Protein AF-A0A2C9KZC9-F1 (afdb_monomer_lite)

Structure (mmCIF, N/CA/C/O backbone):
data_AF-A0A2C9KZC9-F1
#
_entry.id   AF-A0A2C9KZC9-F1
#
loop_
_atom_site.group_PDB
_atom_site.id
_atom_site.type_symbol
_atom_site.label_atom_id
_atom_site.label_alt_id
_atom_site.label_comp_id
_atom_site.label_asym_id
_atom_site.label_entity_id
_atom_site.label_seq_id
_atom_site.pdbx_PDB_ins_code
_atom_site.Cartn_x
_atom_site.Cartn_y
_atom_site.Cartn_z
_atom_site.occupancy
_atom_site.B_iso_or_equiv
_atom_site.auth_seq_id
_atom_site.auth_comp_id
_atom_site.auth_asym_id
_atom_site.auth_atom_id
_atom_site.pdbx_PDB_model_num
ATOM 1 N N . MET A 1 1 ? 11.064 12.526 -20.884 1.00 48.53 1 MET A N 1
ATOM 2 C CA . MET A 1 1 ? 10.126 11.455 -20.461 1.00 48.53 1 MET A CA 1
ATOM 3 C C . MET A 1 1 ? 8.704 12.016 -20.573 1.00 48.53 1 MET A C 1
ATOM 5 O O . MET A 1 1 ? 8.592 13.151 -21.007 1.00 48.53 1 MET A O 1
ATOM 9 N N . ASN A 1 2 ? 7.627 11.258 -20.347 1.00 50.09 2 ASN A N 1
ATOM 10 C CA . ASN A 1 2 ? 6.233 11.571 -20.751 1.00 50.09 2 ASN A CA 1
ATOM 11 C C . ASN A 1 2 ? 5.565 12.835 -20.124 1.00 50.09 2 ASN A C 1
ATOM 13 O O . ASN A 1 2 ? 4.341 12.911 -20.052 1.00 50.09 2 ASN A O 1
ATOM 17 N N . GLU A 1 3 ? 6.331 13.853 -19.726 1.00 54.62 3 GLU A N 1
ATOM 18 C CA . GLU A 1 3 ? 5.890 15.093 -19.067 1.00 54.62 3 GLU A CA 1
ATOM 19 C C . GLU A 1 3 ? 4.770 15.822 -19.823 1.00 54.62 3 GLU A C 1
ATOM 21 O O . GLU A 1 3 ? 3.862 16.369 -19.212 1.00 54.62 3 GLU A O 1
ATOM 26 N N . LYS A 1 4 ? 4.777 15.777 -21.163 1.00 57.94 4 LYS A N 1
ATOM 27 C CA . LYS A 1 4 ? 3.761 16.447 -21.996 1.00 57.94 4 LYS A CA 1
ATOM 28 C C . LYS A 1 4 ? 2.430 15.706 -22.124 1.00 57.94 4 LYS A C 1
ATOM 30 O O . LYS A 1 4 ? 1.464 16.316 -22.569 1.00 57.94 4 LYS A O 1
ATOM 35 N N . ARG A 1 5 ? 2.374 14.403 -21.824 1.00 68.69 5 ARG A N 1
ATOM 36 C CA . ARG A 1 5 ? 1.167 13.583 -22.051 1.00 68.69 5 ARG A CA 1
ATOM 37 C C . ARG A 1 5 ? 0.454 13.171 -20.766 1.00 68.69 5 ARG A C 1
ATOM 39 O O . ARG A 1 5 ? -0.679 12.724 -20.866 1.00 68.69 5 ARG A O 1
ATOM 46 N N . SER A 1 6 ? 1.090 13.331 -19.599 1.00 75.12 6 SER A N 1
ATOM 47 C CA . SER A 1 6 ? 0.516 12.979 -18.289 1.00 75.12 6 SER A CA 1
ATOM 48 C C . SER A 1 6 ? -0.110 11.571 -18.280 1.00 75.12 6 SER A C 1
ATOM 50 O O . SER A 1 6 ? -1.238 11.360 -17.848 1.00 75.12 6 SER A O 1
ATOM 52 N N . ILE A 1 7 ? 0.607 10.595 -18.848 1.00 85.50 7 ILE A N 1
ATOM 53 C CA . ILE A 1 7 ? 0.136 9.207 -18.910 1.00 85.50 7 ILE A CA 1
ATOM 54 C C . ILE A 1 7 ? 0.546 8.511 -17.618 1.00 85.50 7 ILE A C 1
ATOM 56 O O . ILE A 1 7 ? 1.743 8.366 -17.362 1.00 85.50 7 ILE A O 1
ATOM 60 N N . SER A 1 8 ? -0.439 8.042 -16.857 1.00 90.00 8 SER A N 1
ATOM 61 C CA . SER A 1 8 ? -0.208 7.221 -15.674 1.00 90.00 8 SER A CA 1
ATOM 62 C C . SER A 1 8 ? 0.160 5.789 -16.047 1.00 90.00 8 SER A C 1
ATOM 64 O O . SER A 1 8 ? -0.468 5.168 -16.907 1.00 90.00 8 SER A O 1
ATOM 66 N N . VAL A 1 9 ? 1.200 5.255 -15.400 1.00 91.12 9 VAL A N 1
ATOM 67 C CA . VAL A 1 9 ? 1.659 3.877 -15.600 1.00 91.12 9 VAL A CA 1
ATOM 68 C C . VAL A 1 9 ? 1.468 3.105 -14.306 1.00 91.12 9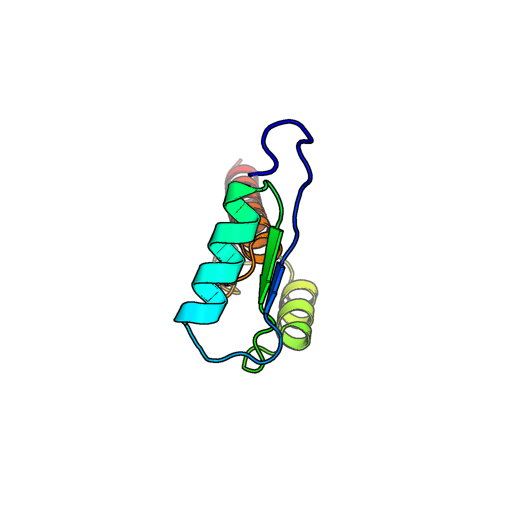 VAL A C 1
ATOM 70 O O . VAL A 1 9 ? 2.202 3.287 -13.340 1.00 91.12 9 VAL A O 1
ATOM 73 N N . ASN A 1 10 ? 0.475 2.221 -14.285 1.00 92.69 10 ASN A N 1
ATOM 74 C CA . ASN A 1 10 ? 0.307 1.282 -13.180 1.00 92.69 10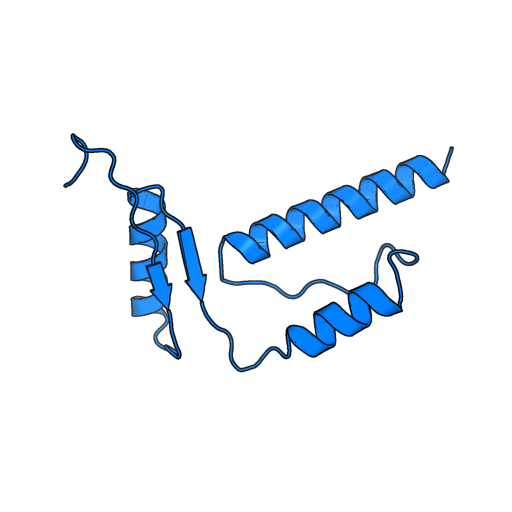 ASN A CA 1
ATOM 75 C C . ASN A 1 10 ? 1.282 0.116 -13.353 1.00 92.69 10 ASN A C 1
ATOM 77 O O . ASN A 1 10 ? 1.459 -0.386 -14.466 1.00 92.69 10 ASN A O 1
ATOM 81 N N . THR A 1 11 ? 1.898 -0.325 -12.264 1.00 93.25 11 THR A N 1
ATOM 82 C CA . THR A 1 11 ? 2.893 -1.398 -12.278 1.00 93.25 11 THR A CA 1
ATOM 83 C C . THR A 1 11 ? 2.471 -2.529 -11.350 1.00 93.25 11 THR A C 1
ATOM 85 O O . THR A 1 11 ? 1.960 -2.309 -10.252 1.00 93.25 11 THR A O 1
ATOM 88 N N . ILE A 1 12 ? 2.669 -3.765 -11.808 1.00 90.69 12 ILE A N 1
ATOM 89 C CA . ILE A 1 12 ? 2.337 -4.974 -11.056 1.00 90.69 12 ILE A CA 1
ATOM 90 C C . ILE A 1 12 ? 3.591 -5.833 -10.970 1.00 90.69 12 ILE A C 1
ATOM 92 O O . ILE A 1 12 ? 4.187 -6.175 -11.991 1.00 90.69 12 ILE A O 1
ATOM 96 N N . SER A 1 13 ? 3.980 -6.182 -9.750 1.00 89.38 13 SER A N 1
ATOM 97 C CA . SER A 1 13 ? 4.968 -7.218 -9.481 1.00 89.38 13 SER A CA 1
ATOM 98 C C . SER A 1 13 ? 4.248 -8.530 -9.180 1.00 89.38 13 SER A C 1
ATOM 100 O O . SER A 1 13 ? 3.520 -8.640 -8.189 1.00 89.38 13 SER A O 1
ATOM 102 N N . PHE A 1 14 ? 4.439 -9.513 -10.057 1.00 85.25 14 PHE A N 1
ATOM 103 C CA . PHE A 1 14 ? 3.886 -10.856 -9.924 1.00 85.25 14 PHE A CA 1
ATOM 104 C C . PHE A 1 14 ? 5.020 -11.843 -9.650 1.00 85.25 14 PHE A C 1
ATOM 106 O O . PHE A 1 14 ? 5.948 -11.935 -10.452 1.00 85.25 14 PHE A O 1
ATOM 113 N N . ASN A 1 15 ? 4.953 -12.538 -8.510 1.00 79.69 15 ASN A N 1
ATOM 114 C CA . ASN A 1 15 ? 5.923 -13.550 -8.078 1.00 79.69 15 ASN A CA 1
ATOM 115 C C . ASN A 1 15 ? 7.403 -13.130 -8.262 1.00 79.69 15 ASN A C 1
ATOM 117 O O . ASN A 1 15 ? 8.242 -13.871 -8.773 1.00 79.69 15 ASN A O 1
ATOM 121 N N . CYS A 1 16 ? 7.729 -11.885 -7.900 1.00 80.81 16 CYS A N 1
ATOM 122 C CA . CYS A 1 16 ? 9.093 -11.371 -7.975 1.00 80.81 16 CYS A CA 1
ATOM 123 C C . CYS A 1 16 ? 9.642 -11.124 -6.570 1.00 80.81 16 CYS A C 1
ATOM 125 O O . CYS A 1 16 ? 9.161 -10.266 -5.821 1.00 80.81 16 CYS A O 1
ATOM 127 N N . THR A 1 17 ? 10.698 -11.855 -6.225 1.00 82.69 17 THR A N 1
ATOM 128 C CA . THR A 1 17 ? 11.435 -11.697 -4.964 1.00 82.69 17 THR A CA 1
ATOM 129 C C . THR A 1 17 ? 12.581 -10.686 -5.076 1.00 82.69 17 THR A C 1
ATOM 131 O O . THR A 1 17 ? 13.145 -10.275 -4.063 1.00 82.69 17 THR A O 1
ATOM 134 N N . CYS A 1 18 ? 12.912 -10.225 -6.290 1.00 89.00 18 CYS A N 1
ATOM 135 C CA . CYS A 1 18 ? 13.974 -9.249 -6.520 1.00 89.00 18 CYS A CA 1
ATOM 136 C C . CYS A 1 18 ? 13.560 -7.853 -6.027 1.00 89.00 18 CYS A C 1
ATOM 138 O O . CYS A 1 18 ? 12.767 -7.150 -6.659 1.00 89.00 18 CYS A O 1
ATOM 140 N N . SER A 1 19 ? 14.147 -7.421 -4.908 1.00 87.88 19 SER A N 1
ATOM 141 C CA . SER A 1 19 ? 13.871 -6.115 -4.296 1.00 87.88 19 SER A CA 1
ATOM 142 C C . SER A 1 19 ? 14.180 -4.940 -5.230 1.00 87.88 19 SER A C 1
ATOM 144 O O . SER A 1 19 ? 13.425 -3.970 -5.254 1.00 87.88 19 SER A O 1
ATOM 146 N N . THR A 1 20 ? 15.232 -5.037 -6.047 1.00 92.44 20 THR A N 1
ATOM 147 C CA . THR A 1 20 ? 15.606 -4.006 -7.027 1.00 92.44 20 THR A CA 1
ATOM 148 C C . THR A 1 20 ? 14.543 -3.835 -8.109 1.00 92.44 20 THR A C 1
ATOM 150 O O . THR A 1 20 ? 14.140 -2.707 -8.388 1.00 92.44 20 THR A O 1
ATOM 153 N N . ALA A 1 21 ? 14.047 -4.935 -8.684 1.00 91.19 21 ALA A N 1
ATOM 154 C CA . ALA A 1 21 ? 12.998 -4.891 -9.703 1.00 91.19 21 ALA A CA 1
ATOM 155 C C . ALA A 1 21 ? 11.684 -4.337 -9.127 1.00 91.19 21 ALA A C 1
ATOM 157 O O . ALA A 1 21 ? 11.053 -3.466 -9.725 1.00 91.19 21 ALA A O 1
ATOM 158 N N . ASN A 1 22 ? 11.320 -4.771 -7.919 1.00 90.75 22 ASN A N 1
ATOM 159 C CA . ASN A 1 22 ? 10.136 -4.286 -7.210 1.00 90.75 22 ASN A CA 1
ATOM 160 C C . ASN A 1 22 ? 10.219 -2.783 -6.902 1.00 90.75 22 ASN A C 1
ATOM 162 O O . ASN A 1 22 ? 9.244 -2.054 -7.080 1.00 90.75 22 ASN A O 1
ATOM 166 N N . ASN A 1 23 ? 11.390 -2.298 -6.479 1.00 91.50 23 ASN A N 1
ATOM 167 C CA . ASN A 1 23 ? 11.607 -0.877 -6.214 1.00 91.50 23 ASN A CA 1
ATOM 168 C C . ASN A 1 23 ? 11.543 -0.049 -7.507 1.00 91.50 23 ASN A C 1
ATOM 170 O O . ASN A 1 23 ? 10.858 0.969 -7.550 1.00 91.50 23 ASN A O 1
ATOM 174 N N . PHE A 1 24 ? 12.158 -0.530 -8.590 1.00 93.56 24 PHE A N 1
ATOM 175 C CA . PHE A 1 24 ? 12.062 0.118 -9.898 1.00 93.56 24 PHE A CA 1
ATOM 176 C C . PHE A 1 24 ? 10.604 0.291 -10.352 1.00 93.56 24 PHE A C 1
ATOM 178 O O . PHE A 1 24 ? 10.209 1.388 -10.740 1.00 93.56 24 PHE A O 1
ATOM 185 N N . LEU A 1 25 ? 9.787 -0.762 -10.251 1.00 93.19 25 LEU A N 1
ATOM 186 C CA . LEU A 1 25 ? 8.366 -0.705 -10.610 1.00 93.19 25 LEU A CA 1
ATOM 187 C C . LEU A 1 25 ? 7.579 0.270 -9.728 1.00 93.19 25 LEU A C 1
ATOM 189 O O . LEU A 1 25 ? 6.720 0.994 -10.237 1.00 93.19 25 LEU A O 1
ATOM 193 N N . ARG A 1 26 ? 7.883 0.311 -8.427 1.00 91.88 26 ARG A N 1
ATOM 194 C CA . ARG A 1 26 ? 7.267 1.254 -7.489 1.00 91.88 26 ARG A CA 1
ATOM 195 C C . ARG A 1 26 ? 7.587 2.703 -7.856 1.00 91.88 26 ARG A C 1
ATOM 197 O O . ARG A 1 26 ? 6.673 3.519 -7.920 1.00 91.88 26 ARG A O 1
ATOM 204 N N . LEU A 1 27 ? 8.856 3.007 -8.127 1.00 92.06 27 LEU A N 1
ATOM 205 C CA . LEU A 1 27 ? 9.292 4.346 -8.533 1.00 92.06 27 LEU A CA 1
ATOM 206 C C . LEU A 1 27 ? 8.694 4.744 -9.886 1.00 92.06 27 LEU A C 1
ATOM 208 O O . LEU A 1 27 ? 8.203 5.854 -10.039 1.00 92.06 27 LEU A O 1
ATOM 212 N N . LEU A 1 28 ? 8.656 3.829 -10.857 1.00 92.25 28 LEU A N 1
ATOM 213 C CA . LEU A 1 28 ? 8.042 4.097 -12.159 1.00 92.25 28 LEU A CA 1
ATOM 214 C C . LEU A 1 28 ? 6.556 4.466 -12.027 1.00 92.25 28 LEU A C 1
ATOM 216 O O . LEU A 1 28 ? 6.094 5.409 -12.675 1.00 92.25 28 LEU A O 1
ATOM 220 N N . ALA A 1 29 ? 5.812 3.747 -11.184 1.00 92.19 29 ALA A N 1
ATOM 221 C CA . ALA A 1 29 ? 4.425 4.092 -10.902 1.00 92.19 29 ALA A CA 1
ATOM 222 C C . ALA A 1 29 ? 4.313 5.456 -10.211 1.00 92.19 29 ALA A C 1
ATOM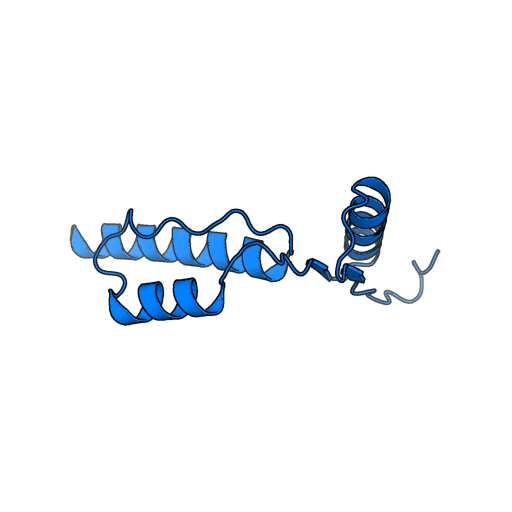 224 O O . ALA A 1 29 ? 3.521 6.281 -10.660 1.00 92.19 29 ALA A O 1
ATOM 225 N N . SER A 1 30 ? 5.130 5.744 -9.190 1.00 89.56 30 SER A N 1
ATOM 226 C CA . SER A 1 30 ? 5.041 7.028 -8.481 1.00 89.56 30 SER A CA 1
ATOM 227 C C . SER A 1 30 ? 5.369 8.222 -9.378 1.00 89.56 30 SER A C 1
ATOM 229 O O . SER A 1 30 ? 4.618 9.193 -9.387 1.00 89.56 30 SER A O 1
ATOM 231 N N . GLU A 1 31 ? 6.435 8.132 -10.177 1.00 89.81 31 GLU A N 1
ATOM 232 C CA . GLU A 1 31 ? 6.883 9.218 -11.062 1.00 89.81 31 GLU A CA 1
ATOM 233 C C . GLU A 1 31 ? 5.902 9.492 -12.210 1.00 89.81 31 GLU A C 1
ATOM 235 O O . GLU A 1 31 ? 5.832 10.602 -12.733 1.00 89.81 31 GLU A O 1
ATOM 240 N N . THR A 1 32 ? 5.119 8.488 -12.610 1.00 89.88 32 THR A N 1
ATOM 241 C CA . THR A 1 32 ? 4.093 8.645 -13.653 1.00 89.88 32 THR A CA 1
ATOM 242 C C . THR A 1 32 ? 2.704 8.945 -13.086 1.00 89.88 32 THR A C 1
ATOM 244 O O . THR A 1 32 ? 1.769 9.157 -13.855 1.00 89.88 32 THR A O 1
ATOM 247 N N . GLY A 1 33 ? 2.537 8.975 -11.760 1.00 87.12 33 GLY A N 1
ATOM 248 C CA . GLY A 1 33 ? 1.228 9.123 -11.112 1.00 87.12 33 GLY A CA 1
ATOM 249 C C . GLY A 1 33 ? 0.332 7.881 -11.226 1.00 87.12 33 GLY A C 1
ATOM 250 O O . GLY A 1 33 ? -0.888 7.981 -11.086 1.00 87.12 33 GLY A O 1
ATOM 251 N N . GLY A 1 34 ? 0.913 6.719 -11.522 1.00 89.50 34 GLY A N 1
ATOM 252 C CA . GLY A 1 34 ? 0.245 5.424 -11.466 1.00 89.50 34 GLY A CA 1
ATOM 253 C C . GLY A 1 34 ? 0.302 4.777 -10.081 1.00 89.50 34 GLY A C 1
ATOM 254 O O . GLY A 1 34 ? 0.729 5.376 -9.094 1.00 89.50 34 GLY A O 1
ATOM 255 N N . ARG A 1 35 ? -0.162 3.528 -10.007 1.00 91.06 35 ARG A N 1
ATOM 256 C CA . ARG A 1 35 ? -0.202 2.720 -8.778 1.00 91.06 35 ARG A CA 1
ATOM 257 C C . ARG A 1 35 ? 0.661 1.477 -8.883 1.00 91.06 35 ARG A C 1
ATOM 259 O O . ARG A 1 35 ? 0.667 0.824 -9.927 1.00 91.06 35 ARG A O 1
ATOM 266 N N . TYR A 1 36 ? 1.329 1.140 -7.783 1.00 92.06 36 TYR A N 1
ATOM 267 C CA . TYR A 1 36 ? 2.096 -0.091 -7.652 1.00 92.06 36 TYR A CA 1
ATOM 268 C C . TYR A 1 36 ? 1.314 -1.164 -6.887 1.00 92.06 36 TYR A C 1
ATOM 270 O O . TYR A 1 36 ? 0.837 -0.929 -5.773 1.00 92.06 36 TYR A O 1
ATOM 278 N N . HIS A 1 37 ? 1.249 -2.370 -7.448 1.00 88.94 37 HIS A N 1
ATOM 279 C CA . HIS A 1 37 ? 0.722 -3.560 -6.785 1.00 88.94 3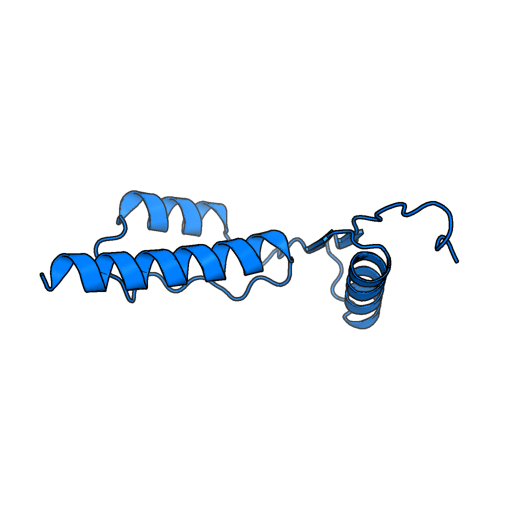7 HIS A CA 1
ATOM 280 C C . HIS A 1 37 ? 1.786 -4.661 -6.725 1.00 88.94 37 HIS A C 1
ATOM 282 O O . HIS A 1 37 ? 2.483 -4.917 -7.707 1.00 88.94 37 HIS A O 1
ATOM 288 N N . ARG A 1 38 ? 1.882 -5.353 -5.587 1.00 85.25 38 ARG A N 1
ATOM 289 C CA . ARG A 1 38 ? 2.686 -6.571 -5.441 1.00 85.25 38 ARG A CA 1
ATOM 290 C C . ARG A 1 38 ? 1.823 -7.671 -4.857 1.00 85.25 38 ARG A C 1
ATOM 292 O O . ARG A 1 38 ? 1.259 -7.489 -3.780 1.00 85.25 38 ARG A O 1
ATOM 299 N N . VAL A 1 39 ? 1.775 -8.797 -5.558 1.00 75.31 39 VAL A N 1
ATOM 300 C CA . VAL A 1 39 ? 1.161 -10.019 -5.039 1.00 75.31 39 VAL A CA 1
ATOM 301 C C . VAL A 1 39 ? 2.119 -10.614 -4.006 1.00 75.31 39 VAL A C 1
ATOM 303 O O . VAL A 1 39 ? 3.274 -10.898 -4.326 1.00 75.31 39 VAL A O 1
ATOM 306 N N . GLN A 1 40 ? 1.661 -10.739 -2.761 1.00 71.06 40 GLN A N 1
ATOM 307 C CA . GLN A 1 40 ? 2.354 -11.498 -1.719 1.00 71.06 40 GLN A CA 1
ATOM 308 C C . GLN A 1 40 ? 1.774 -12.908 -1.690 1.00 71.06 40 GLN A C 1
ATOM 310 O O . GLN A 1 40 ? 0.566 -13.062 -1.552 1.00 71.06 40 GLN A O 1
ATOM 315 N N . GLU A 1 41 ? 2.634 -13.913 -1.833 1.00 69.44 41 GLU A N 1
ATOM 316 C CA . GLU A 1 41 ? 2.235 -15.325 -1.774 1.00 69.44 41 GLU A CA 1
ATOM 317 C C . GLU A 1 41 ? 2.085 -15.815 -0.323 1.00 69.44 41 GLU A C 1
ATOM 319 O O . GLU A 1 41 ? 1.293 -16.708 -0.059 1.00 69.44 41 GLU A O 1
ATOM 324 N N . ASP A 1 42 ? 2.773 -15.175 0.629 1.00 69.19 42 ASP A N 1
ATOM 325 C CA . ASP A 1 42 ? 2.820 -15.596 2.039 1.00 69.19 42 ASP A CA 1
ATOM 326 C C . ASP A 1 42 ? 1.649 -15.079 2.898 1.00 69.19 42 ASP A C 1
ATOM 328 O O . ASP A 1 42 ? 1.621 -15.297 4.111 1.00 69.19 42 ASP A O 1
ATOM 332 N N . PHE A 1 43 ? 0.700 -14.344 2.311 1.00 72.06 43 PHE A N 1
ATOM 333 C CA . PHE A 1 43 ? -0.414 -13.754 3.048 1.00 72.06 43 PHE A CA 1
ATOM 334 C C . PHE A 1 43 ? -1.754 -14.263 2.519 1.00 72.06 43 PHE A C 1
ATOM 336 O O . PHE A 1 43 ? -2.200 -13.852 1.448 1.00 72.06 43 PHE A O 1
ATOM 343 N N . ASP A 1 44 ? -2.427 -15.097 3.318 1.00 77.12 44 ASP A N 1
ATOM 344 C CA . ASP A 1 44 ? -3.792 -15.574 3.065 1.00 77.12 44 ASP A CA 1
ATOM 345 C C . ASP A 1 44 ? -4.810 -14.433 3.234 1.00 77.12 44 ASP A C 1
ATOM 347 O O . ASP A 1 44 ? -5.578 -14.364 4.202 1.00 77.12 44 ASP A O 1
ATOM 351 N N . ALA A 1 45 ? -4.807 -13.504 2.277 1.00 74.56 45 ALA A N 1
ATOM 352 C CA . ALA A 1 45 ? -5.640 -12.309 2.295 1.00 74.56 45 ALA A CA 1
ATOM 353 C C . ALA A 1 45 ? -7.129 -12.645 2.413 1.00 74.56 45 ALA A C 1
ATOM 355 O O . ALA A 1 45 ? -7.867 -11.952 3.108 1.00 74.56 45 ALA A O 1
ATOM 356 N N . GLU A 1 46 ? -7.562 -13.736 1.786 1.00 76.81 46 GLU A N 1
ATOM 357 C CA . GLU A 1 46 ? -8.946 -14.207 1.828 1.00 76.81 46 GLU A CA 1
ATOM 358 C C . GLU A 1 46 ? -9.364 -14.619 3.244 1.00 76.81 46 GLU A C 1
ATOM 360 O O . GLU A 1 46 ? -10.410 -14.187 3.733 1.00 76.81 46 GLU A O 1
ATOM 365 N N . ILE A 1 47 ? -8.518 -15.388 3.940 1.00 80.12 47 ILE A N 1
ATOM 366 C CA . ILE A 1 47 ? -8.766 -15.814 5.324 1.00 80.12 47 ILE A CA 1
ATOM 367 C C . ILE A 1 47 ? -8.768 -14.597 6.249 1.00 80.12 47 ILE A C 1
ATOM 369 O O . ILE A 1 47 ? -9.622 -14.488 7.132 1.00 80.12 47 ILE A O 1
ATOM 373 N N . PHE A 1 48 ? -7.836 -13.666 6.040 1.00 80.06 48 PHE A N 1
ATOM 374 C CA . PHE A 1 48 ? -7.770 -12.438 6.820 1.00 80.06 48 PHE A CA 1
ATOM 375 C C . PHE A 1 48 ? -9.028 -11.580 6.654 1.00 80.06 48 PHE A C 1
ATOM 377 O O . PHE A 1 48 ? -9.620 -11.160 7.648 1.00 80.06 48 PHE A O 1
ATOM 384 N N . VAL A 1 49 ? -9.468 -11.354 5.412 1.00 79.50 49 VAL A N 1
ATOM 385 C CA . VAL A 1 49 ? -10.685 -10.588 5.115 1.00 79.50 49 VAL A CA 1
ATOM 386 C C . VAL A 1 49 ? -11.909 -11.282 5.702 1.00 79.50 49 VAL A C 1
ATOM 388 O O . VAL A 1 49 ? -12.739 -10.623 6.326 1.00 79.50 49 VAL A O 1
ATOM 391 N N . HIS A 1 50 ? -12.008 -12.607 5.572 1.00 83.75 50 HIS A N 1
ATOM 392 C CA . HIS A 1 50 ? -13.108 -13.365 6.156 1.00 83.75 50 HIS A CA 1
ATOM 393 C C . HIS A 1 50 ? -13.175 -13.203 7.681 1.00 83.75 50 HIS A C 1
ATOM 395 O O . HIS A 1 50 ? -14.250 -12.914 8.211 1.00 83.75 50 HIS A O 1
ATOM 401 N N . LYS A 1 51 ? -12.041 -13.324 8.386 1.00 80.94 51 LYS A N 1
ATOM 402 C CA . LYS A 1 51 ? -11.974 -13.099 9.840 1.00 80.94 51 LYS A CA 1
ATOM 403 C C . LYS A 1 51 ? -12.341 -11.667 10.209 1.00 80.94 51 LYS A C 1
ATOM 405 O O . LYS A 1 51 ? -13.199 -11.471 11.062 1.00 80.94 51 LYS A O 1
ATOM 410 N N . LEU A 1 52 ? -11.773 -10.681 9.511 1.00 80.25 52 LEU A N 1
ATOM 411 C CA . LEU A 1 52 ? -12.050 -9.262 9.741 1.00 80.25 52 LEU A CA 1
ATOM 412 C C . LEU A 1 52 ? -13.548 -8.940 9.610 1.00 80.25 52 LEU A C 1
ATOM 414 O O . LEU A 1 52 ? -14.091 -8.190 10.418 1.00 80.25 52 LEU A O 1
ATOM 418 N N . LEU A 1 53 ? -14.221 -9.509 8.607 1.00 81.94 53 LEU A N 1
ATOM 419 C CA . LEU A 1 53 ? -15.655 -9.304 8.392 1.00 81.94 53 LEU A CA 1
ATOM 420 C C . LEU A 1 53 ? -16.527 -10.096 9.378 1.00 81.94 53 LEU A C 1
ATOM 422 O O . LEU A 1 53 ? -17.603 -9.622 9.737 1.00 81.94 53 LEU A O 1
ATOM 426 N N . SER A 1 54 ? -16.078 -11.275 9.818 1.00 83.56 54 SER A N 1
ATOM 427 C CA . SER A 1 54 ? -16.849 -12.160 10.706 1.00 83.56 54 SER A CA 1
ATOM 428 C C . SER A 1 54 ? -16.769 -11.752 12.178 1.00 83.56 54 SER A C 1
ATOM 430 O O . SER A 1 54 ? -17.772 -11.809 12.885 1.00 83.56 54 SER A O 1
ATOM 432 N N . GLU A 1 55 ? -15.595 -11.326 12.647 1.00 76.44 55 GLU A N 1
ATOM 433 C CA . GLU A 1 55 ? -15.377 -10.864 14.029 1.00 76.44 55 GLU A CA 1
ATOM 434 C C . GLU A 1 55 ? -15.927 -9.441 14.253 1.00 76.44 55 GLU A C 1
ATOM 436 O O . GLU A 1 55 ? -16.200 -9.027 15.384 1.00 76.44 55 GLU A O 1
ATOM 441 N N . GLY A 1 56 ? -16.159 -8.709 13.158 1.00 68.38 56 GLY A N 1
ATOM 442 C CA . GLY A 1 5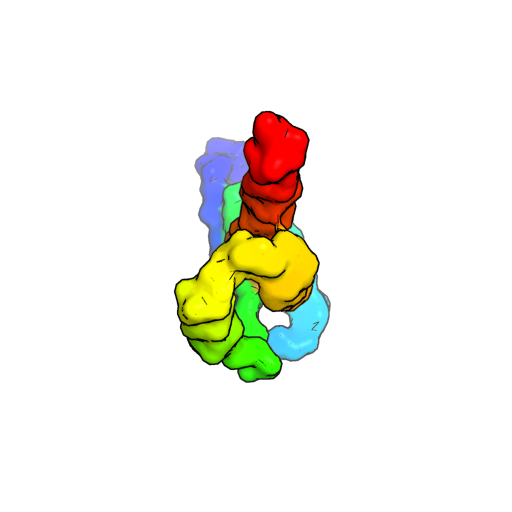6 ? -16.652 -7.340 13.168 1.00 68.38 56 GLY A CA 1
ATOM 443 C C . GLY A 1 56 ? -15.624 -6.338 13.699 1.00 68.38 56 GLY A C 1
ATOM 444 O O . GLY A 1 56 ? -14.543 -6.674 14.169 1.00 68.38 56 GLY A O 1
ATOM 445 N N . PHE A 1 57 ? -15.968 -5.052 13.646 1.00 70.75 57 PHE A N 1
ATOM 446 C CA . PHE A 1 57 ? -15.093 -3.954 14.089 1.00 70.75 57 PHE A CA 1
ATOM 447 C C . PHE A 1 57 ? -15.298 -3.611 15.573 1.00 70.75 57 PHE A C 1
ATOM 449 O O . PHE A 1 57 ? -15.318 -2.440 15.960 1.00 70.75 57 PHE A O 1
ATOM 456 N N . ASN A 1 58 ? -15.559 -4.624 16.400 1.00 66.12 58 ASN A N 1
ATOM 457 C CA . ASN A 1 58 ? -15.866 -4.420 17.814 1.00 66.12 58 ASN A CA 1
ATOM 458 C C . ASN A 1 58 ? -14.620 -4.050 18.608 1.00 66.12 58 ASN A C 1
ATOM 460 O O . ASN A 1 58 ? -14.680 -3.117 19.413 1.00 66.12 58 ASN A O 1
ATOM 464 N N . ASP A 1 59 ? -13.520 -4.740 18.316 1.00 67.75 59 ASP A N 1
ATOM 465 C CA . ASP A 1 59 ? -12.198 -4.430 18.823 1.00 67.75 59 ASP A CA 1
ATOM 466 C C . ASP A 1 59 ? -11.506 -3.436 17.878 1.00 67.75 59 ASP A C 1
ATOM 468 O O . ASP A 1 59 ? -11.472 -3.582 16.654 1.00 67.75 59 ASP A O 1
ATOM 472 N N . SER A 1 60 ? -11.009 -2.354 18.457 1.00 64.12 60 SER A N 1
ATOM 473 C CA . SER A 1 60 ? -10.264 -1.318 17.748 1.00 64.12 60 SER A CA 1
ATOM 474 C C . SER A 1 60 ? -8.799 -1.675 17.520 1.00 64.12 60 SER A C 1
ATOM 476 O O . SER A 1 60 ? -8.152 -1.072 16.661 1.00 64.12 60 SER A O 1
ATOM 478 N N . GLU A 1 61 ? -8.275 -2.606 18.312 1.00 64.31 61 GLU A N 1
ATOM 479 C CA . GLU A 1 61 ? -6.876 -3.019 18.310 1.00 64.31 61 GLU A CA 1
ATOM 480 C C . GLU A 1 61 ? -6.685 -4.295 17.477 1.00 64.31 61 GLU A C 1
ATOM 482 O O . GLU A 1 61 ? -5.679 -4.420 16.777 1.00 64.31 61 GLU A O 1
ATOM 487 N N . TYR A 1 62 ? -7.702 -5.165 17.426 1.00 63.22 62 TYR A N 1
ATOM 488 C CA . TYR A 1 62 ? -7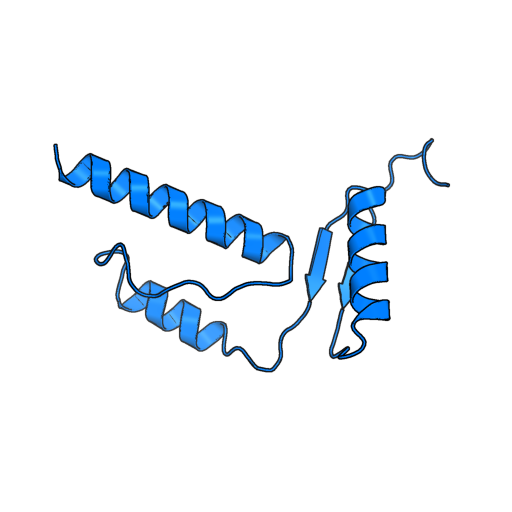.675 -6.426 16.681 1.00 63.22 62 TYR A CA 1
ATOM 489 C C . TYR A 1 62 ? -8.733 -6.531 15.565 1.00 63.22 62 TYR A C 1
ATOM 491 O O . TYR A 1 62 ? -9.830 -5.991 15.683 1.00 63.22 62 TYR A O 1
ATOM 499 N N . PRO A 1 63 ? -8.434 -7.250 14.465 1.00 66.75 63 PRO A N 1
ATOM 500 C CA . PRO A 1 63 ? -7.111 -7.731 14.065 1.00 66.75 63 PRO A CA 1
ATOM 501 C C . PRO A 1 63 ? -6.235 -6.591 13.507 1.00 66.75 63 PRO A C 1
ATOM 503 O O . PRO A 1 63 ? -6.732 -5.650 12.866 1.00 66.75 63 PRO A O 1
ATOM 506 N N . HIS A 1 64 ? -4.919 -6.690 13.729 1.00 72.44 64 HIS A N 1
ATOM 507 C CA . HIS A 1 64 ? -3.928 -5.811 13.107 1.00 72.44 64 HIS A CA 1
ATOM 508 C C . HIS A 1 64 ? -3.864 -6.086 11.603 1.00 72.44 64 HIS A C 1
ATOM 510 O O . HIS A 1 64 ? -3.719 -7.229 11.172 1.00 72.44 64 HIS A O 1
ATOM 516 N N . LEU A 1 65 ? -3.978 -5.027 10.803 1.00 73.19 65 LEU A N 1
ATOM 517 C CA . LEU A 1 65 ? -3.793 -5.126 9.360 1.00 73.19 65 LEU A CA 1
ATOM 518 C C . LEU A 1 65 ? -2.308 -5.400 9.071 1.00 73.19 65 LEU A C 1
ATOM 520 O O . LEU A 1 65 ? -1.451 -4.769 9.697 1.00 73.19 65 LEU A O 1
ATOM 524 N N . PRO A 1 66 ? -1.981 -6.311 8.143 1.00 76.19 66 PRO A N 1
ATOM 525 C CA . PRO A 1 66 ? -0.597 -6.547 7.753 1.00 76.19 66 PRO A CA 1
ATOM 526 C C . PRO A 1 66 ? -0.016 -5.318 7.040 1.00 76.19 66 PRO A C 1
ATOM 528 O O . PRO A 1 66 ? -0.731 -4.474 6.489 1.00 76.19 66 PRO A O 1
ATOM 531 N N . THR A 1 67 ? 1.310 -5.251 6.983 1.00 75.00 67 THR A N 1
ATOM 532 C CA . THR A 1 67 ? 1.994 -4.247 6.169 1.00 75.00 67 THR A CA 1
ATOM 533 C C . THR A 1 67 ? 1.895 -4.628 4.698 1.00 75.00 67 THR A C 1
ATOM 535 O O . THR A 1 67 ? 2.624 -5.489 4.209 1.00 75.00 67 THR A O 1
ATOM 538 N N . PHE A 1 68 ? 1.006 -3.958 3.975 1.00 77.06 68 PHE A N 1
ATOM 539 C CA . PHE A 1 68 ? 0.880 -4.142 2.537 1.00 77.06 68 PHE A CA 1
ATOM 540 C C . PHE A 1 68 ? 1.976 -3.392 1.775 1.00 77.06 68 PHE A C 1
ATOM 542 O O . PHE A 1 68 ? 2.250 -2.217 2.030 1.00 77.06 68 PHE A O 1
ATOM 549 N N . GLU A 1 69 ? 2.576 -4.057 0.791 1.00 75.69 69 GLU A N 1
ATOM 550 C CA . GLU A 1 69 ? 3.579 -3.439 -0.085 1.00 75.69 69 GLU A CA 1
ATOM 551 C C . GLU A 1 69 ? 2.985 -2.731 -1.303 1.00 75.69 69 GLU A C 1
ATOM 553 O O . GLU A 1 69 ? 3.658 -1.887 -1.900 1.00 75.69 69 GLU A O 1
ATOM 558 N N . GLY A 1 70 ? 1.757 -3.092 -1.680 1.00 81.19 70 GLY A N 1
ATOM 559 C CA . GLY A 1 70 ? 0.992 -2.413 -2.720 1.00 81.19 70 GLY A CA 1
ATOM 560 C C . GLY A 1 70 ? 0.388 -1.108 -2.209 1.00 81.19 70 GLY A C 1
ATOM 561 O O . GLY A 1 70 ? -0.008 -1.002 -1.046 1.00 81.19 70 GLY A O 1
ATOM 562 N N . ASP A 1 71 ? 0.286 -0.117 -3.089 1.00 84.38 71 ASP A N 1
ATOM 563 C CA . ASP A 1 71 ? -0.197 1.214 -2.725 1.00 84.38 71 ASP A CA 1
ATOM 564 C C . ASP A 1 71 ? -1.659 1.211 -2.283 1.00 84.38 71 ASP A C 1
ATOM 566 O O . ASP A 1 71 ? -1.998 1.872 -1.301 1.00 84.38 71 ASP A O 1
ATOM 570 N N . ASP A 1 72 ? -2.515 0.462 -2.979 1.00 81.81 72 ASP A N 1
ATOM 571 C CA . ASP A 1 72 ? -3.956 0.459 -2.719 1.00 81.81 72 ASP A CA 1
ATOM 572 C C . ASP A 1 72 ? -4.284 -0.139 -1.349 1.00 81.81 72 ASP A C 1
ATOM 574 O O . ASP A 1 72 ? -4.952 0.497 -0.538 1.00 81.81 72 ASP A O 1
ATOM 578 N N . LEU A 1 73 ? -3.750 -1.325 -1.048 1.00 81.94 73 LEU A N 1
ATOM 579 C CA . LEU A 1 73 ? -3.993 -1.983 0.237 1.00 81.94 73 LEU A CA 1
ATOM 580 C C . LEU A 1 73 ? -3.343 -1.226 1.402 1.00 81.94 73 LEU A C 1
ATOM 582 O O . LEU A 1 73 ? -3.907 -1.172 2.493 1.00 81.94 73 LEU A O 1
ATOM 586 N N . ARG A 1 74 ? -2.198 -0.570 1.173 1.00 83.81 74 ARG A N 1
ATOM 587 C CA . ARG A 1 74 ? -1.562 0.295 2.175 1.00 83.81 74 ARG A CA 1
ATOM 588 C C . ARG A 1 74 ? -2.426 1.515 2.505 1.00 83.81 74 ARG A C 1
ATOM 590 O O . ARG A 1 74 ? -2.580 1.842 3.680 1.00 83.81 74 ARG A O 1
ATOM 597 N N . LYS A 1 75 ? -3.005 2.173 1.492 1.00 86.31 75 LYS A N 1
ATOM 598 C CA . LYS A 1 75 ? -3.943 3.295 1.688 1.00 86.31 75 LYS A CA 1
ATOM 599 C C . LYS A 1 75 ? -5.217 2.837 2.388 1.00 86.31 75 LYS A C 1
ATOM 601 O O . LYS A 1 75 ? -5.588 3.431 3.396 1.00 86.31 75 LYS A O 1
ATOM 606 N N . LEU A 1 76 ? -5.809 1.738 1.921 1.00 84.69 76 LEU A N 1
ATOM 607 C CA . LEU A 1 76 ? -6.982 1.132 2.548 1.00 84.69 76 LEU A CA 1
ATOM 608 C C . LEU A 1 76 ? -6.720 0.818 4.026 1.00 84.69 76 LEU A C 1
ATOM 610 O O . LEU A 1 76 ? -7.554 1.105 4.881 1.00 84.69 76 LEU A O 1
ATOM 614 N N . GLY A 1 77 ? -5.541 0.284 4.355 1.00 83.62 77 GLY A N 1
ATOM 615 C CA . GLY A 1 77 ? -5.202 -0.014 5.741 1.00 83.62 77 GLY A CA 1
ATOM 616 C C . GLY A 1 77 ? -5.093 1.222 6.637 1.00 83.62 77 GLY A C 1
ATOM 617 O O . GLY A 1 77 ? -5.547 1.199 7.786 1.00 83.62 77 GLY A O 1
ATOM 618 N N . ALA A 1 78 ? -4.564 2.328 6.108 1.00 86.25 78 ALA A N 1
ATOM 619 C CA . ALA A 1 78 ? -4.550 3.608 6.812 1.00 86.25 78 ALA A CA 1
ATOM 620 C C . ALA A 1 78 ? -5.972 4.161 7.024 1.00 86.25 78 ALA A C 1
ATOM 622 O O . ALA A 1 78 ? -6.290 4.630 8.118 1.00 86.25 78 ALA A O 1
ATOM 623 N N . GLU A 1 79 ? -6.840 4.058 6.015 1.00 89.44 79 GLU A N 1
ATOM 624 C CA . GLU A 1 79 ? -8.241 4.492 6.096 1.00 89.44 79 GLU A CA 1
ATOM 625 C C . GLU A 1 79 ? -9.033 3.687 7.133 1.00 89.44 79 GLU A C 1
ATOM 627 O O . GLU A 1 79 ? -9.721 4.274 7.969 1.00 89.44 79 GLU A O 1
ATOM 632 N N . ILE A 1 80 ? -8.879 2.359 7.152 1.00 84.44 80 ILE A N 1
ATOM 633 C CA . ILE A 1 80 ? -9.504 1.490 8.164 1.00 84.44 80 ILE A CA 1
ATOM 634 C C . ILE A 1 80 ? -9.023 1.869 9.571 1.00 84.44 80 ILE A C 1
ATOM 636 O O . ILE A 1 80 ? -9.828 1.970 10.498 1.00 84.44 80 ILE A O 1
ATOM 640 N N . THR A 1 81 ? -7.722 2.117 9.741 1.00 84.50 81 THR A N 1
ATOM 641 C CA . THR A 1 81 ? -7.151 2.544 11.031 1.00 84.50 81 THR A CA 1
ATOM 642 C C . THR A 1 81 ? -7.756 3.869 11.499 1.00 84.50 81 THR A C 1
ATOM 644 O O . THR A 1 81 ? -8.127 4.017 12.666 1.00 84.50 81 THR A O 1
ATOM 647 N N . LEU A 1 82 ? -7.911 4.828 10.585 1.00 88.62 82 LEU A N 1
ATOM 648 C CA . LEU A 1 82 ? -8.525 6.117 10.883 1.00 88.62 82 LEU A CA 1
ATOM 649 C C . LEU A 1 82 ? -10.012 5.966 11.246 1.00 88.62 82 LEU A C 1
ATOM 651 O O . LEU A 1 82 ? -10.467 6.560 12.225 1.00 88.62 82 LEU A O 1
ATOM 655 N N . ALA A 1 83 ? -10.752 5.128 10.517 1.00 87.06 83 ALA A N 1
ATOM 656 C CA . ALA A 1 83 ? -12.155 4.836 10.800 1.00 87.06 83 ALA A CA 1
ATOM 657 C C . ALA A 1 83 ? -12.346 4.199 12.188 1.00 87.06 83 ALA A C 1
ATOM 659 O O . ALA A 1 83 ? -13.232 4.617 12.935 1.00 87.06 83 ALA A O 1
ATOM 660 N N . ARG A 1 84 ? -11.478 3.252 12.579 1.00 84.69 84 ARG A N 1
ATOM 661 C CA . ARG A 1 84 ? -11.475 2.653 13.929 1.00 84.69 84 ARG A CA 1
ATOM 662 C C . ARG A 1 84 ? -11.287 3.709 15.019 1.00 84.69 84 ARG A C 1
ATOM 664 O O . ARG A 1 84 ? -12.016 3.696 16.010 1.00 84.69 84 ARG A O 1
ATOM 671 N N . LYS A 1 85 ? -10.368 4.658 14.816 1.00 85.25 85 LYS A N 1
ATOM 672 C CA . LYS A 1 85 ? -10.136 5.767 15.755 1.00 85.25 85 LYS A CA 1
ATOM 673 C C . LYS A 1 85 ? -11.378 6.649 15.919 1.00 85.25 85 LYS A C 1
ATOM 675 O O . LYS A 1 85 ? -11.740 6.988 17.043 1.00 85.25 85 LYS A O 1
ATOM 680 N N . PHE A 1 86 ? -12.046 7.008 14.823 1.00 88.81 86 PHE A N 1
ATOM 681 C CA . PHE A 1 86 ? -13.278 7.801 14.899 1.00 88.81 86 PHE A CA 1
ATOM 682 C C . PHE A 1 86 ? -14.426 7.036 15.561 1.00 88.81 86 PHE A C 1
ATOM 684 O O . PHE A 1 86 ? -15.164 7.617 16.354 1.00 88.81 86 PHE A O 1
ATOM 691 N N . LEU A 1 87 ? -14.543 5.730 15.306 1.00 85.81 87 LEU A N 1
ATOM 692 C CA . LEU A 1 87 ? -15.530 4.879 15.968 1.00 85.81 87 LEU A CA 1
ATOM 693 C C . LEU A 1 87 ? -15.311 4.821 17.486 1.00 85.81 87 LEU A C 1
ATOM 695 O O . LEU A 1 87 ? -16.271 4.952 18.241 1.00 85.81 87 LEU A O 1
ATOM 699 N N . GLN A 1 88 ? -14.062 4.661 17.940 1.00 84.94 88 GLN A N 1
ATOM 700 C CA . GLN A 1 88 ? -13.732 4.728 19.367 1.00 84.94 88 GLN A CA 1
ATOM 701 C C . GLN A 1 88 ? -14.139 6.073 19.967 1.00 84.94 88 GLN A C 1
ATOM 703 O O . GLN A 1 88 ? -14.800 6.099 20.999 1.00 84.94 88 GLN A O 1
ATOM 708 N N . GLN A 1 89 ? -13.773 7.182 19.314 1.00 87.25 89 GLN A N 1
ATOM 709 C CA . GLN A 1 89 ? -14.120 8.522 19.787 1.00 87.25 89 GLN A CA 1
ATOM 710 C C . GLN A 1 89 ? -15.633 8.680 19.931 1.00 87.25 89 GLN A C 1
ATOM 712 O O . GLN A 1 89 ? -16.078 9.142 20.971 1.00 87.25 89 GLN A O 1
ATOM 717 N N . ALA A 1 90 ? -16.415 8.239 18.943 1.00 88.88 90 ALA A N 1
ATOM 718 C CA . ALA A 1 90 ? -17.873 8.323 18.972 1.00 88.88 90 ALA A CA 1
ATOM 719 C C . ALA A 1 90 ? -18.524 7.486 20.088 1.00 88.88 90 ALA A C 1
ATOM 721 O O . ALA A 1 90 ? -19.576 7.871 20.577 1.00 88.88 90 ALA A O 1
ATOM 722 N N . ARG A 1 91 ? -17.919 6.362 20.499 1.00 84.12 91 ARG A N 1
ATOM 723 C CA . ARG A 1 91 ? -18.431 5.495 21.582 1.00 84.12 91 ARG A CA 1
ATOM 724 C C . ARG A 1 91 ? -18.165 6.031 22.993 1.00 84.12 91 ARG A C 1
ATOM 726 O O . ARG A 1 91 ? -18.731 5.510 23.945 1.00 84.12 91 ARG A O 1
ATOM 733 N N . VAL A 1 92 ? -17.251 6.992 23.131 1.00 78.25 92 VAL A N 1
ATOM 734 C CA . VAL A 1 92 ? -16.903 7.623 24.418 1.00 78.25 92 VAL A CA 1
ATOM 735 C C . VAL A 1 92 ? -17.816 8.826 24.725 1.00 78.25 92 VAL A C 1
ATOM 737 O O . VAL A 1 92 ? -17.802 9.321 25.850 1.00 78.25 92 VAL A O 1
ATOM 740 N N . TRP A 1 93 ? -18.620 9.269 23.751 1.00 52.69 93 TRP A N 1
ATOM 741 C CA . TRP A 1 93 ? -19.718 10.228 23.934 1.00 52.69 93 TRP A CA 1
ATOM 742 C C . TRP A 1 93 ? -21.019 9.517 24.306 1.00 52.69 93 TRP A C 1
ATOM 744 O O . TRP A 1 93 ? -21.803 10.133 25.061 1.00 52.69 93 TRP A O 1
#

Sequence (93 aa):
MNEKRSISVNTISFNCTCSTANNFLRLLASETGGRYHRVQEDFDAEIFVHKLLSEGFNDSEYPHLPTFEGDDLRKLGAEITLARKFLQQARVW

Radius of gyration: 17.0 Å; chains: 1; bounding box: 35×32×46 Å

Secondary structure (DSSP, 8-state):
--TTTT----EEE-S---HHHHHHHHHHHHHHT--EEE--SS--HHHHHHHHHHH-S--SSSSPPP--SSHHHHHHHHHHHHHHHHHHHHHT-

Organism: Biomphalaria glabrata (NCBI:txid6526)

pLDDT: mean 80.85, std 10.38, range [48.53, 93.56]

Foldseek 3Di:
DCPPPLDADEAEAEPDPDPVVLVVNCVSRVVSVHWYAYDDPPDPVVVVVVCDVVVDLPDLPPPQDDCHPTPVSNVVNVVSNVVSVVVVVVVVD